Protein AF-A0A958W691-F1 (afdb_monomer_lite)

Secondary structure (DSSP, 8-state):
-----HHHHHHHHHHHHHHHHHHGGGT--HHHHHHHHHHHHHHHHHTTT-B-TTSSBTTHHHHHHHHH--

Structure (mmCIF, N/CA/C/O backbone):
data_AF-A0A958W691-F1
#
_entry.id   AF-A0A958W691-F1
#
loop_
_atom_site.group_PDB
_atom_site.id
_atom_site.type_symbol
_atom_site.label_atom_id
_atom_site.label_alt_id
_atom_site.label_comp_id
_atom_site.label_asym_id
_atom_site.label_entity_id
_atom_site.label_seq_id
_atom_site.pdbx_PDB_ins_code
_atom_site.Cartn_x
_atom_site.Cartn_y
_atom_site.Cartn_z
_atom_site.occupancy
_atom_site.B_iso_or_equiv
_atom_site.auth_seq_id
_atom_site.auth_comp_id
_atom_site.auth_asym_id
_atom_site.auth_atom_id
_atom_site.pdbx_PDB_model_num
ATOM 1 N N . MET A 1 1 ? -16.835 -3.570 20.907 1.00 53.53 1 MET A N 1
ATOM 2 C CA . MET A 1 1 ? -16.009 -2.560 20.211 1.00 53.53 1 MET A CA 1
ATOM 3 C C . MET A 1 1 ? -14.634 -3.181 20.018 1.00 53.53 1 MET A C 1
ATOM 5 O O . MET A 1 1 ? -14.050 -3.590 21.011 1.00 53.53 1 MET A O 1
ATOM 9 N N . GLN A 1 2 ? -14.182 -3.403 18.779 1.00 61.31 2 GLN A N 1
ATOM 10 C CA . GLN A 1 2 ? -12.841 -3.959 18.550 1.00 61.31 2 GLN A CA 1
ATOM 11 C C . GLN A 1 2 ? -11.797 -2.947 19.029 1.00 61.31 2 GLN A C 1
ATOM 13 O O . GLN A 1 2 ? -11.893 -1.762 18.711 1.00 61.31 2 GLN A O 1
ATOM 18 N N . VAL A 1 3 ? -10.827 -3.410 19.814 1.00 77.12 3 VAL A N 1
ATOM 19 C CA . VAL A 1 3 ? -9.687 -2.593 20.231 1.00 77.12 3 VAL A CA 1
ATOM 20 C C . VAL A 1 3 ? -8.768 -2.450 19.020 1.00 77.12 3 VAL A C 1
ATOM 22 O O . VAL A 1 3 ? -8.227 -3.439 18.534 1.00 77.12 3 VAL A O 1
ATOM 25 N N . ILE A 1 4 ? -8.647 -1.232 18.495 1.00 82.88 4 ILE A N 1
ATOM 26 C CA . ILE A 1 4 ? -7.780 -0.936 17.350 1.00 82.88 4 ILE A CA 1
ATOM 27 C C . ILE A 1 4 ? -6.368 -0.677 17.877 1.00 82.88 4 ILE A C 1
ATOM 29 O O . ILE A 1 4 ? -6.109 0.371 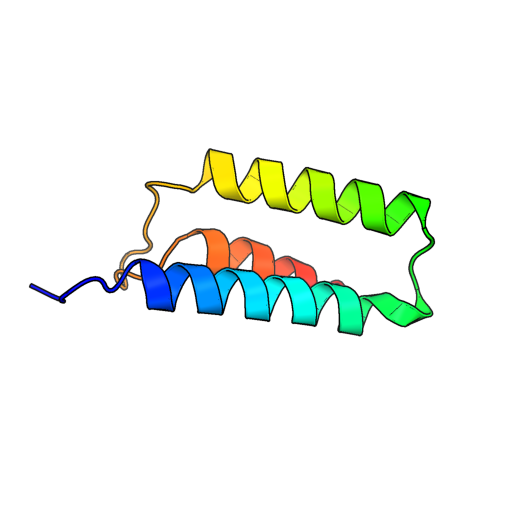18.469 1.0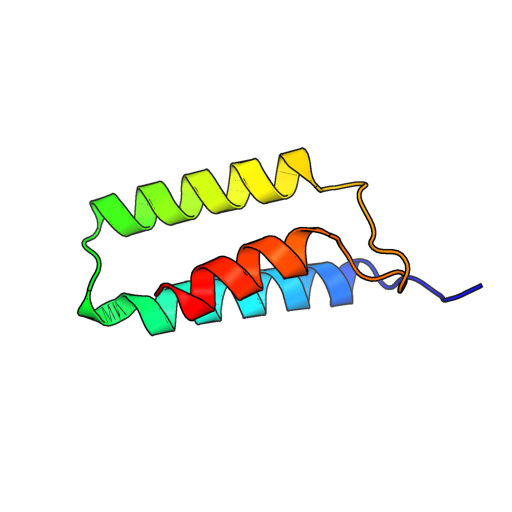0 82.88 4 ILE A O 1
ATOM 33 N N . ASP A 1 5 ? -5.454 -1.612 17.628 1.00 90.94 5 ASP A N 1
ATOM 34 C CA . ASP A 1 5 ? -4.022 -1.423 17.867 1.00 90.94 5 ASP A CA 1
ATOM 35 C C . ASP A 1 5 ? -3.377 -0.727 16.658 1.00 90.94 5 ASP A C 1
ATOM 37 O O . ASP A 1 5 ? -3.060 -1.347 15.639 1.00 90.94 5 ASP A O 1
ATOM 41 N N . ARG A 1 6 ? -3.195 0.593 16.770 1.00 89.44 6 ARG A N 1
ATOM 42 C CA . ARG A 1 6 ? -2.637 1.419 15.688 1.00 89.44 6 ARG A CA 1
ATOM 43 C C . ARG A 1 6 ? -1.161 1.134 15.407 1.00 89.44 6 ARG A C 1
ATOM 45 O O . ARG A 1 6 ? -0.718 1.333 14.275 1.00 89.44 6 ARG A O 1
ATOM 52 N N . GLU A 1 7 ? -0.400 0.668 16.394 1.00 93.81 7 GLU A N 1
ATOM 53 C CA . GLU A 1 7 ? 1.021 0.362 16.203 1.00 93.81 7 GLU A CA 1
ATOM 54 C C . GLU A 1 7 ? 1.191 -0.940 15.425 1.00 93.81 7 GLU A C 1
ATOM 56 O O . GLU A 1 7 ? 1.957 -1.001 14.454 1.00 93.81 7 GLU A O 1
ATOM 61 N N . GLN A 1 8 ? 0.410 -1.962 15.781 1.00 94.31 8 GLN A N 1
ATOM 62 C CA . GLN A 1 8 ? 0.362 -3.205 15.020 1.00 94.31 8 GLN A CA 1
ATOM 63 C C . GLN A 1 8 ? -0.122 -2.959 13.583 1.00 94.31 8 GLN A C 1
ATOM 65 O O . GLN A 1 8 ? 0.494 -3.441 12.630 1.00 94.31 8 GLN A O 1
ATOM 70 N N . GLU A 1 9 ? -1.154 -2.135 13.406 1.00 94.25 9 GLU A N 1
ATOM 71 C CA . GLU A 1 9 ? -1.683 -1.756 12.094 1.00 94.25 9 GLU A CA 1
ATOM 72 C C . GLU A 1 9 ? -0.614 -1.078 11.217 1.00 94.25 9 GLU A C 1
ATOM 74 O O . GLU A 1 9 ? -0.358 -1.489 10.081 1.00 94.25 9 GLU A O 1
ATOM 79 N N . LYS A 1 10 ? 0.103 -0.093 11.769 1.00 94.31 10 LYS A N 1
ATOM 80 C CA . LYS A 1 10 ? 1.209 0.590 11.085 1.00 94.31 10 LYS A CA 1
ATOM 81 C C . LYS A 1 10 ? 2.326 -0.380 10.698 1.00 94.31 10 LYS A C 1
ATOM 83 O O . LYS A 1 10 ? 2.868 -0.298 9.590 1.00 94.31 10 LYS A O 1
ATOM 88 N N . LYS A 1 11 ? 2.664 -1.323 11.580 1.00 96.81 11 LYS A N 1
ATOM 89 C CA . LYS A 1 11 ? 3.656 -2.370 11.304 1.00 96.81 11 LYS A CA 1
ATOM 90 C C . LYS A 1 11 ? 3.217 -3.263 10.142 1.00 96.81 11 LYS A C 1
ATOM 92 O O . LYS A 1 11 ? 4.028 -3.558 9.261 1.00 96.81 11 LYS A O 1
ATOM 97 N N . GLU A 1 12 ? 1.948 -3.651 10.091 1.00 96.81 12 GLU A N 1
ATOM 98 C CA . GLU A 1 12 ? 1.390 -4.465 9.007 1.00 96.81 12 GLU A CA 1
ATOM 99 C C . GLU A 1 12 ? 1.373 -3.739 7.661 1.00 96.81 12 GLU A C 1
ATOM 101 O O . GLU A 1 12 ? 1.789 -4.319 6.653 1.00 96.81 12 GLU A O 1
ATOM 106 N N . ILE A 1 13 ? 0.978 -2.463 7.641 1.00 96.88 13 ILE A N 1
ATOM 107 C CA . ILE A 1 13 ? 1.038 -1.612 6.445 1.00 96.88 13 ILE A CA 1
ATOM 108 C C . ILE A 1 13 ? 2.467 -1.592 5.884 1.00 96.88 13 ILE A C 1
ATOM 110 O O . ILE A 1 13 ? 2.684 -1.873 4.701 1.00 96.88 13 ILE A O 1
ATOM 114 N N . LEU A 1 14 ? 3.461 -1.319 6.737 1.00 97.62 14 LEU A N 1
ATOM 115 C CA . LEU A 1 14 ? 4.867 -1.279 6.326 1.00 97.62 14 LEU A CA 1
ATOM 116 C C . LEU A 1 14 ? 5.359 -2.638 5.819 1.00 97.62 14 LEU A C 1
ATOM 118 O O . LEU A 1 14 ? 6.129 -2.700 4.859 1.00 97.62 14 LEU A O 1
ATOM 122 N N . ASN A 1 15 ? 4.917 -3.736 6.430 1.00 98.19 15 ASN A N 1
ATOM 123 C CA . ASN A 1 15 ? 5.271 -5.080 5.982 1.00 98.19 15 ASN A CA 1
ATOM 124 C C . ASN A 1 15 ? 4.691 -5.401 4.598 1.00 98.19 15 ASN A C 1
ATOM 126 O O . ASN A 1 15 ? 5.416 -5.941 3.757 1.00 98.19 15 ASN A O 1
ATOM 130 N N . LYS A 1 16 ? 3.434 -5.023 4.333 1.00 97.88 16 LYS A N 1
ATOM 131 C CA . LYS A 1 16 ? 2.786 -5.173 3.018 1.00 97.88 16 LYS A CA 1
ATOM 132 C C . LYS A 1 16 ? 3.474 -4.320 1.948 1.00 97.88 16 LYS A C 1
ATOM 134 O O . LYS A 1 16 ? 3.767 -4.830 0.869 1.00 97.88 16 LYS A O 1
ATOM 139 N N . TYR A 1 17 ? 3.825 -3.073 2.262 1.00 98.00 17 TYR A N 1
ATOM 140 C CA . TYR A 1 17 ? 4.596 -2.211 1.359 1.00 98.00 17 TYR A CA 1
ATOM 141 C C . TYR A 1 17 ? 5.985 -2.788 1.036 1.00 98.00 17 TYR A C 1
ATOM 143 O O . TYR A 1 17 ? 6.399 -2.841 -0.121 1.00 98.00 17 TYR A O 1
ATOM 151 N N . ARG A 1 18 ? 6.709 -3.303 2.039 1.00 97.44 18 ARG A N 1
ATOM 152 C CA . ARG A 1 18 ? 7.996 -3.980 1.803 1.00 97.44 18 ARG A CA 1
ATOM 153 C C . ARG A 1 18 ? 7.842 -5.241 0.954 1.00 97.44 18 ARG A C 1
ATOM 155 O O . ARG A 1 18 ? 8.760 -5.560 0.207 1.00 97.44 18 ARG A O 1
ATOM 162 N N . ALA A 1 19 ? 6.726 -5.962 1.082 1.00 97.75 19 ALA A N 1
ATOM 163 C CA . ALA A 1 19 ? 6.437 -7.116 0.237 1.00 97.75 19 ALA A CA 1
ATOM 164 C C . ALA A 1 19 ? 6.272 -6.701 -1.229 1.00 97.75 19 ALA A C 1
ATOM 166 O O . ALA A 1 19 ? 6.970 -7.254 -2.067 1.00 97.75 19 ALA A O 1
ATOM 167 N N . LEU A 1 20 ? 5.493 -5.649 -1.505 1.00 97.38 20 LEU A N 1
ATOM 168 C CA . LEU A 1 20 ? 5.377 -5.063 -2.846 1.00 97.38 20 LEU A CA 1
ATOM 169 C C . LEU A 1 20 ? 6.748 -4.740 -3.460 1.00 97.38 20 LEU A C 1
ATOM 171 O O . LEU A 1 20 ? 7.050 -5.161 -4.569 1.00 97.38 20 LEU A O 1
ATOM 175 N N . LEU A 1 21 ? 7.628 -4.060 -2.717 1.00 96.56 21 LEU A N 1
ATOM 176 C CA . LEU A 1 21 ? 8.968 -3.731 -3.224 1.00 96.56 21 LEU A CA 1
ATOM 177 C C . LEU A 1 21 ? 9.849 -4.961 -3.496 1.00 96.56 21 LEU A C 1
ATOM 179 O O . LEU A 1 21 ? 10.762 -4.884 -4.323 1.00 96.56 21 LEU A O 1
ATOM 183 N N . ARG A 1 22 ? 9.634 -6.067 -2.772 1.00 96.38 22 ARG A N 1
ATOM 184 C CA . ARG A 1 22 ? 10.337 -7.333 -3.025 1.00 96.38 22 ARG A CA 1
ATOM 185 C C . ARG A 1 22 ? 9.814 -8.008 -4.286 1.00 96.38 22 ARG A C 1
ATOM 187 O O . ARG A 1 22 ? 10.643 -8.470 -5.066 1.00 96.38 22 ARG A O 1
ATOM 194 N N . ASP A 1 23 ? 8.499 -8.011 -4.478 1.00 95.88 23 ASP A N 1
ATOM 195 C CA . ASP A 1 23 ? 7.835 -8.595 -5.646 1.00 95.88 23 ASP A CA 1
ATOM 196 C C . ASP A 1 23 ? 8.305 -7.866 -6.925 1.00 95.88 23 ASP A C 1
ATOM 198 O O . ASP A 1 23 ? 8.831 -8.489 -7.844 1.00 95.88 23 ASP A O 1
ATOM 202 N N . CYS A 1 24 ? 8.350 -6.529 -6.897 1.00 94.44 24 CYS A N 1
ATOM 203 C CA . CYS A 1 24 ? 8.847 -5.706 -8.005 1.00 94.44 24 CYS A CA 1
ATOM 204 C C . CYS A 1 24 ? 10.373 -5.767 -8.242 1.00 94.44 24 CYS A C 1
ATOM 206 O O . CYS A 1 24 ? 10.876 -5.161 -9.188 1.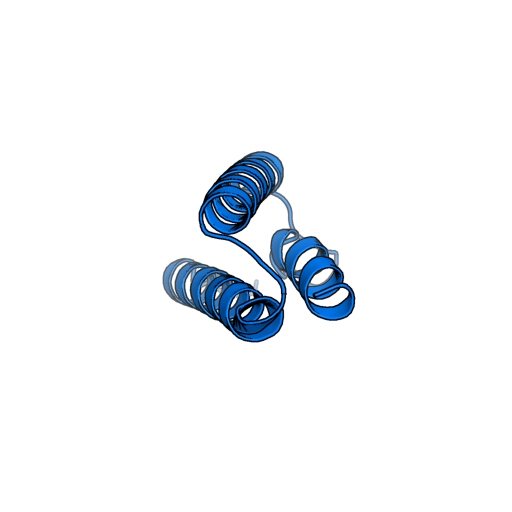00 94.44 24 CYS A O 1
ATOM 208 N N . ARG A 1 25 ? 11.178 -6.413 -7.379 1.00 91.12 25 ARG A N 1
ATOM 209 C CA . ARG A 1 25 ? 12.647 -6.203 -7.321 1.00 91.12 25 ARG A CA 1
ATOM 210 C C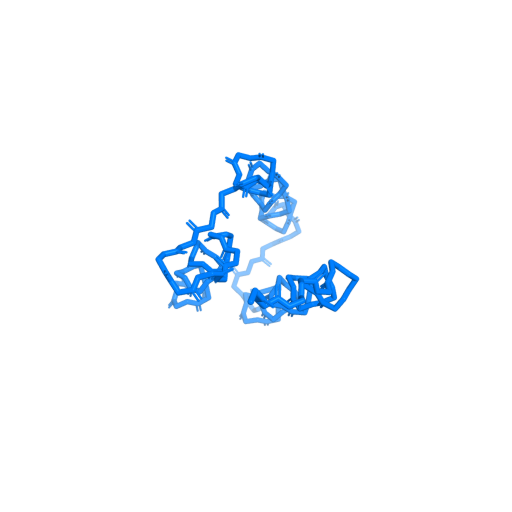 . ARG A 1 25 ? 13.368 -6.410 -8.659 1.00 91.12 25 ARG A C 1
ATOM 212 O O . ARG A 1 25 ? 14.405 -5.780 -8.865 1.00 91.12 25 ARG A O 1
ATOM 219 N N . ARG A 1 26 ? 12.869 -7.311 -9.510 1.00 91.88 26 ARG A N 1
ATOM 220 C CA . ARG A 1 26 ? 13.483 -7.678 -10.798 1.00 91.88 26 ARG A CA 1
ATOM 221 C C . ARG A 1 26 ? 12.997 -6.829 -11.976 1.00 91.88 26 ARG A C 1
ATOM 223 O O . ARG A 1 26 ? 13.672 -6.815 -12.996 1.00 91.88 26 ARG A O 1
ATOM 230 N N . SER A 1 27 ? 11.864 -6.144 -11.834 1.00 91.06 27 SER A N 1
ATOM 231 C CA . SER A 1 27 ? 11.152 -5.458 -12.919 1.00 91.06 27 SER A CA 1
ATOM 232 C C . SER A 1 27 ? 11.220 -3.930 -12.836 1.00 91.06 27 SER A C 1
ATOM 234 O O . SER A 1 27 ? 10.816 -3.265 -13.783 1.00 91.06 27 SER A O 1
ATOM 236 N N . VAL A 1 28 ? 11.743 -3.358 -11.742 1.00 94.06 28 VAL A N 1
ATOM 237 C CA . VAL A 1 28 ? 11.689 -1.904 -11.501 1.00 94.06 28 VAL A CA 1
ATOM 238 C C . VAL A 1 28 ? 13.062 -1.268 -11.285 1.00 94.06 28 VAL A C 1
ATOM 240 O O . VAL A 1 28 ? 13.916 -1.771 -10.542 1.00 94.06 28 VAL A O 1
ATOM 243 N N . THR A 1 29 ? 13.262 -0.101 -11.894 1.00 95.94 29 THR A N 1
ATOM 244 C CA . THR A 1 29 ? 14.476 0.708 -11.754 1.00 95.94 29 THR A CA 1
ATOM 245 C C . THR A 1 29 ? 14.503 1.473 -10.425 1.00 95.94 29 THR A C 1
ATOM 247 O O . THR A 1 29 ? 13.563 1.461 -9.625 1.00 95.94 29 THR A O 1
ATOM 250 N N . ARG A 1 30 ? 15.603 2.190 -10.154 1.00 94.50 30 ARG A N 1
ATOM 251 C CA . ARG A 1 30 ? 15.681 3.098 -8.997 1.00 94.50 30 ARG A CA 1
ATOM 252 C C . ARG A 1 30 ? 14.648 4.227 -9.085 1.00 94.50 30 ARG A C 1
ATOM 254 O O . ARG A 1 30 ? 14.095 4.596 -8.051 1.00 94.50 30 ARG A O 1
ATOM 261 N N . HIS A 1 31 ? 14.406 4.757 -10.285 1.00 96.12 31 HIS A N 1
ATOM 262 C CA . HIS A 1 31 ? 13.405 5.798 -10.509 1.00 96.12 31 HIS A CA 1
ATOM 263 C C . HIS A 1 31 ? 11.999 5.270 -10.195 1.00 96.12 31 HIS A C 1
ATOM 265 O O . HIS A 1 31 ? 11.264 5.884 -9.425 1.00 96.12 31 HIS A O 1
ATOM 271 N N . ASP A 1 32 ? 11.672 4.071 -10.668 1.00 96.06 32 ASP A N 1
ATOM 272 C CA . ASP A 1 32 ? 10.365 3.452 -10.424 1.00 96.06 32 ASP A CA 1
ATOM 273 C C . ASP A 1 32 ? 10.126 3.200 -8.933 1.00 96.06 32 ASP A C 1
ATOM 275 O O . ASP A 1 32 ? 9.047 3.477 -8.420 1.00 96.06 32 ASP A O 1
ATOM 279 N N . LYS A 1 33 ? 11.155 2.784 -8.180 1.00 95.50 33 LYS A N 1
ATOM 280 C CA . LYS A 1 33 ? 11.059 2.667 -6.712 1.00 95.50 33 LYS A CA 1
ATOM 281 C C . LYS A 1 33 ? 10.736 3.997 -6.031 1.00 95.50 33 LYS A C 1
ATOM 283 O O . LYS A 1 33 ? 10.037 3.999 -5.017 1.00 95.50 33 LYS A O 1
ATOM 288 N N . GLN A 1 34 ? 11.237 5.121 -6.549 1.00 96.75 34 GLN A N 1
ATOM 289 C CA . GLN A 1 34 ? 10.873 6.443 -6.029 1.00 96.75 34 GLN A CA 1
ATOM 290 C C . GLN A 1 34 ? 9.410 6.771 -6.336 1.00 96.75 34 GLN A C 1
ATOM 292 O O . GLN A 1 34 ? 8.709 7.251 -5.446 1.00 96.75 34 GLN A O 1
ATOM 297 N N . GLN A 1 35 ? 8.931 6.448 -7.541 1.00 97.94 35 GLN A N 1
ATOM 298 C CA . GLN A 1 35 ? 7.524 6.630 -7.907 1.00 97.94 35 GLN A CA 1
ATOM 299 C C . GLN A 1 35 ? 6.596 5.753 -7.058 1.00 97.94 35 GLN A C 1
ATOM 301 O O . GLN A 1 35 ? 5.625 6.260 -6.503 1.00 97.94 35 GLN A O 1
ATOM 306 N N . ILE A 1 36 ? 6.937 4.478 -6.849 1.00 96.75 36 ILE A N 1
ATOM 307 C CA . ILE A 1 36 ? 6.189 3.564 -5.972 1.00 96.75 36 ILE A CA 1
ATOM 308 C C . ILE A 1 36 ? 6.128 4.116 -4.543 1.00 96.75 36 ILE A C 1
ATOM 310 O O . ILE A 1 36 ? 5.066 4.110 -3.924 1.00 96.75 36 ILE A O 1
ATOM 314 N N . ARG A 1 37 ? 7.241 4.647 -4.016 1.00 97.56 37 ARG A N 1
ATOM 315 C CA . ARG A 1 37 ? 7.257 5.275 -2.687 1.00 97.56 37 ARG A CA 1
ATOM 316 C C . ARG A 1 37 ? 6.353 6.504 -2.620 1.00 97.56 37 ARG A C 1
ATOM 318 O O . ARG A 1 37 ? 5.639 6.672 -1.635 1.00 97.56 37 ARG A O 1
ATOM 325 N N . LYS A 1 38 ? 6.377 7.353 -3.650 1.00 98.25 38 LYS A N 1
ATOM 326 C CA . LYS A 1 38 ? 5.508 8.531 -3.735 1.00 98.25 38 LYS A CA 1
ATOM 327 C C . LYS A 1 38 ? 4.035 8.116 -3.767 1.00 98.25 38 LYS A C 1
ATOM 329 O O . LYS A 1 38 ? 3.263 8.609 -2.955 1.00 98.25 38 LYS A O 1
ATOM 334 N N . ALA A 1 39 ? 3.678 7.160 -4.625 1.00 98.12 39 ALA A N 1
ATOM 335 C CA . ALA A 1 39 ? 2.321 6.629 -4.734 1.00 98.12 39 ALA A CA 1
ATOM 336 C C . ALA A 1 39 ? 1.836 6.001 -3.417 1.00 98.12 39 ALA A C 1
ATOM 338 O O . ALA A 1 39 ? 0.705 6.241 -3.002 1.00 98.12 39 ALA A O 1
ATOM 339 N N . PHE A 1 40 ? 2.702 5.253 -2.726 1.00 98.12 40 PHE A N 1
ATOM 340 C CA . PHE A 1 40 ? 2.397 4.699 -1.408 1.00 98.12 40 PHE A CA 1
ATOM 341 C C . PHE A 1 40 ? 2.087 5.794 -0.380 1.00 98.12 40 PHE A C 1
ATOM 343 O O . PHE A 1 40 ? 1.084 5.690 0.320 1.00 98.12 40 PHE A O 1
ATOM 350 N N . ASN A 1 41 ? 2.906 6.848 -0.308 1.00 97.94 41 ASN A N 1
ATOM 351 C CA . ASN A 1 41 ? 2.665 7.959 0.616 1.00 97.94 41 ASN A CA 1
ATOM 352 C C . ASN A 1 41 ? 1.343 8.675 0.300 1.00 97.94 41 ASN A C 1
ATOM 354 O O . ASN A 1 41 ? 0.546 8.902 1.204 1.00 97.94 41 ASN A O 1
ATOM 358 N N . THR A 1 42 ? 1.070 8.951 -0.980 1.00 98.12 42 THR A N 1
ATOM 359 C CA . THR A 1 42 ? -0.198 9.558 -1.410 1.00 98.12 42 THR A CA 1
ATOM 360 C C . THR A 1 42 ? -1.401 8.689 -1.035 1.00 98.12 42 THR A C 1
ATOM 362 O O . THR A 1 42 ? -2.388 9.204 -0.518 1.00 98.12 42 THR A O 1
ATOM 365 N N . ALA A 1 43 ? -1.327 7.370 -1.241 1.00 97.62 43 ALA A N 1
ATOM 366 C CA . ALA A 1 43 ? -2.401 6.456 -0.857 1.00 97.62 43 ALA A CA 1
ATOM 367 C C . ALA A 1 43 ? -2.582 6.378 0.670 1.00 97.62 43 ALA A C 1
ATOM 369 O O . ALA A 1 43 ? -3.713 6.309 1.147 1.00 97.62 43 ALA A O 1
ATOM 370 N N . MET A 1 44 ? -1.485 6.401 1.436 1.00 96.62 44 MET A N 1
ATOM 371 C CA . MET A 1 44 ? -1.518 6.435 2.902 1.00 96.62 44 MET A CA 1
ATOM 372 C C . MET A 1 44 ? -2.233 7.677 3.428 1.00 96.62 44 MET A C 1
ATOM 374 O O . MET A 1 44 ? -3.087 7.553 4.299 1.00 96.62 44 MET A O 1
ATOM 378 N N . GLU A 1 45 ? -1.906 8.852 2.891 1.00 96.75 45 GLU A N 1
ATOM 379 C CA . GLU A 1 45 ? -2.543 10.118 3.266 1.00 96.75 45 GLU A CA 1
ATOM 380 C C . GLU A 1 45 ? -4.026 10.127 2.878 1.00 96.75 45 GLU A C 1
ATOM 382 O O . GLU A 1 45 ? -4.882 10.403 3.713 1.00 96.75 45 GLU A O 1
ATOM 387 N N . ALA A 1 46 ? -4.351 9.734 1.643 1.00 97.12 46 ALA A N 1
ATOM 388 C CA . ALA A 1 46 ? -5.728 9.720 1.149 1.00 97.12 46 ALA A CA 1
ATOM 389 C C . ALA A 1 46 ? -6.651 8.749 1.909 1.00 97.12 46 ALA A C 1
ATOM 391 O O . ALA A 1 46 ? -7.868 8.926 1.904 1.00 97.12 46 ALA A O 1
ATOM 392 N N . HIS A 1 47 ? -6.096 7.713 2.543 1.00 95.50 47 HIS A N 1
ATOM 393 C CA . HIS A 1 47 ? -6.863 6.660 3.212 1.00 95.50 47 HIS A CA 1
ATOM 394 C C . HIS A 1 47 ? -6.642 6.591 4.729 1.00 95.50 47 HIS A C 1
ATOM 396 O O . HIS A 1 47 ? -7.068 5.611 5.341 1.00 95.50 47 HIS A O 1
ATOM 402 N N . MET A 1 48 ? -6.007 7.595 5.348 1.00 91.31 48 MET A N 1
ATOM 403 C CA . MET A 1 48 ? -5.568 7.523 6.751 1.00 91.31 48 MET A CA 1
ATOM 404 C C . MET A 1 48 ? -6.700 7.271 7.762 1.00 91.31 48 MET A C 1
ATOM 406 O O . MET A 1 48 ? -6.514 6.502 8.702 1.00 91.31 48 MET A O 1
ATOM 410 N N . ASP A 1 49 ? -7.882 7.846 7.532 1.00 92.88 49 ASP A N 1
ATOM 411 C CA . ASP A 1 49 ? -9.056 7.688 8.405 1.00 92.88 49 ASP A CA 1
ATOM 412 C C . ASP A 1 49 ? -10.119 6.750 7.810 1.00 92.88 49 ASP A C 1
ATOM 414 O O . ASP A 1 49 ? -11.203 6.564 8.366 1.00 92.88 49 ASP A O 1
ATOM 418 N N . MET A 1 50 ? -9.820 6.129 6.666 1.00 95.81 50 MET A N 1
ATOM 419 C CA . MET A 1 50 ? -10.757 5.264 5.960 1.00 95.81 50 MET A CA 1
ATOM 420 C C . MET A 1 50 ? -10.641 3.816 6.432 1.00 95.81 50 MET A C 1
ATOM 422 O O . MET A 1 50 ? -9.562 3.217 6.453 1.00 95.81 50 MET A O 1
ATOM 426 N N . ARG A 1 51 ? -11.790 3.201 6.719 1.00 95.06 51 ARG A N 1
ATOM 427 C CA . ARG A 1 51 ? -11.901 1.778 7.065 1.00 95.06 51 ARG A CA 1
ATOM 428 C C . ARG A 1 51 ? -12.918 1.075 6.177 1.00 95.06 51 ARG A C 1
ATOM 430 O O . ARG A 1 51 ? -13.869 1.685 5.692 1.00 95.06 51 ARG A O 1
ATOM 437 N N . ARG A 1 52 ? -12.718 -0.222 5.947 1.00 94.19 52 ARG A N 1
ATOM 438 C CA . ARG A 1 52 ? -13.699 -1.073 5.253 1.00 94.19 52 ARG A CA 1
ATOM 439 C C . ARG A 1 52 ? -14.825 -1.466 6.211 1.00 94.19 52 ARG A C 1
ATOM 441 O O . ARG A 1 52 ? -14.700 -1.323 7.424 1.00 94.19 52 ARG A O 1
ATOM 448 N N . LYS A 1 53 ? -15.900 -2.056 5.673 1.00 93.44 53 LYS A N 1
ATOM 449 C CA . LYS A 1 53 ? -17.016 -2.605 6.475 1.00 93.44 53 LYS A CA 1
ATOM 450 C C . LYS A 1 53 ? -16.561 -3.638 7.518 1.00 93.44 53 LYS A C 1
ATOM 45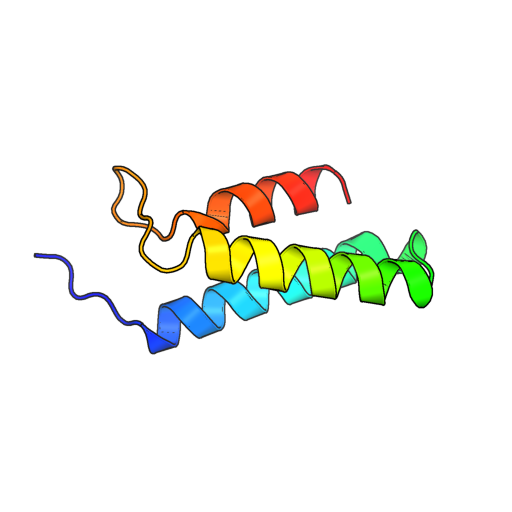2 O O . LYS A 1 53 ? -17.201 -3.768 8.550 1.00 93.44 53 LYS A O 1
ATOM 457 N N . SER A 1 54 ? -15.461 -4.345 7.255 1.00 91.44 54 SER A N 1
ATOM 458 C CA . SER A 1 54 ? -14.836 -5.305 8.175 1.00 91.44 54 SER A CA 1
ATOM 459 C C . SER A 1 54 ? -14.100 -4.657 9.356 1.00 91.44 54 SER A C 1
ATOM 461 O O . SER A 1 54 ? -13.727 -5.367 10.282 1.00 91.44 54 SER A O 1
ATOM 463 N N . GLY A 1 55 ? -13.863 -3.340 9.331 1.00 91.50 55 GLY A N 1
ATOM 464 C CA . GLY A 1 55 ? -13.076 -2.613 10.334 1.00 91.50 55 GLY A CA 1
ATOM 465 C C . GLY A 1 55 ? -11.585 -2.475 9.998 1.00 91.50 55 GLY A C 1
ATOM 466 O O . GLY A 1 55 ? -10.888 -1.692 10.646 1.00 91.50 55 GLY A O 1
ATOM 467 N N . GLU A 1 56 ? -11.091 -3.165 8.965 1.00 93.12 56 GLU A N 1
ATOM 468 C CA . GLU A 1 56 ? -9.691 -3.066 8.537 1.00 93.12 56 GLU A CA 1
ATOM 469 C C . GLU A 1 56 ? -9.392 -1.730 7.822 1.00 93.12 56 GLU A C 1
ATOM 471 O O . GLU A 1 56 ? -10.288 -1.146 7.195 1.00 93.12 56 GLU A O 1
ATOM 476 N N . PRO A 1 57 ? -8.139 -1.247 7.863 1.00 95.81 57 PRO A N 1
ATOM 477 C CA . PRO A 1 57 ? -7.709 -0.057 7.132 1.00 95.81 57 PRO A CA 1
ATOM 478 C C . PRO A 1 57 ? -7.953 -0.182 5.640 1.00 95.81 57 PRO A C 1
ATOM 480 O O . PRO A 1 57 ? -7.588 -1.179 5.012 1.00 95.81 57 PRO A O 1
ATOM 483 N N . TYR A 1 58 ? -8.492 0.873 5.038 1.00 96.62 58 TYR A N 1
ATOM 484 C CA . TYR A 1 58 ? -8.782 0.856 3.610 1.00 96.62 58 TYR A CA 1
ATOM 485 C C . TYR A 1 58 ? -7.512 0.707 2.757 1.00 96.62 58 TYR A C 1
ATOM 487 O O . TYR A 1 58 ? -7.546 0.040 1.724 1.00 96.62 58 TYR A O 1
ATOM 495 N N . ILE A 1 59 ? -6.369 1.226 3.226 1.00 97.56 59 ILE A N 1
ATOM 496 C CA . ILE A 1 59 ? -5.064 1.137 2.549 1.00 97.56 59 ILE A CA 1
ATOM 497 C C . ILE A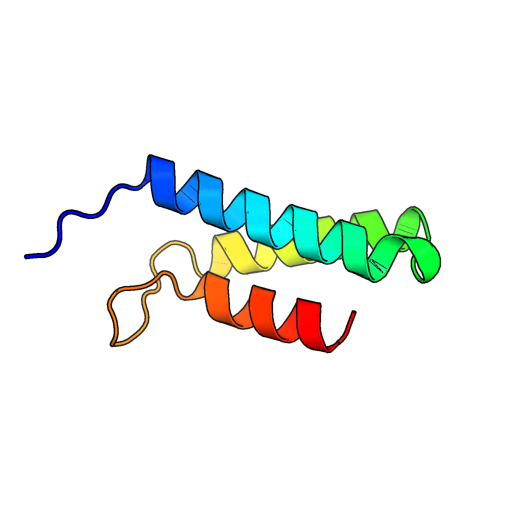 1 59 ? -4.611 -0.301 2.241 1.00 97.56 59 ILE A C 1
ATOM 499 O O . ILE A 1 59 ? -3.848 -0.528 1.299 1.00 97.56 59 ILE A O 1
ATOM 503 N N . PHE A 1 60 ? -5.105 -1.301 2.978 1.00 97.19 60 PHE A N 1
ATOM 504 C CA . PHE A 1 60 ? -4.808 -2.701 2.676 1.00 97.19 60 PHE A CA 1
ATOM 505 C C . PHE A 1 60 ? -5.284 -3.118 1.287 1.00 97.19 60 PHE A C 1
ATOM 507 O O . PHE A 1 60 ? -4.617 -3.934 0.649 1.00 97.19 60 PHE A O 1
ATOM 514 N N . HIS A 1 61 ? -6.387 -2.549 0.801 1.00 96.38 61 HIS A N 1
ATOM 515 C CA . HIS A 1 61 ? -6.927 -2.895 -0.505 1.00 96.38 61 HIS A CA 1
ATOM 516 C C . HIS A 1 61 ? -6.037 -2.398 -1.663 1.00 96.38 61 HIS A C 1
ATOM 518 O O . HIS A 1 61 ? -5.574 -3.250 -2.424 1.00 96.38 61 HIS A O 1
ATOM 524 N N . PRO A 1 62 ? -5.691 -1.098 -1.783 1.00 97.94 62 PRO A N 1
ATOM 525 C CA . PRO A 1 62 ? -4.753 -0.631 -2.807 1.00 97.94 62 PRO A CA 1
ATOM 526 C C . PRO A 1 62 ? -3.392 -1.339 -2.771 1.00 97.94 62 PRO A C 1
ATOM 528 O O . PRO A 1 62 ? -2.842 -1.660 -3.821 1.00 97.94 62 PRO A O 1
ATOM 531 N N . LEU A 1 63 ? -2.863 -1.652 -1.581 1.00 97.69 63 LEU A N 1
ATOM 532 C CA . LEU A 1 63 ? -1.618 -2.419 -1.455 1.00 97.69 63 LEU A CA 1
ATOM 533 C C . LEU A 1 63 ? -1.748 -3.849 -1.992 1.00 97.69 63 LEU A C 1
ATOM 535 O O . LEU A 1 63 ? -0.818 -4.350 -2.620 1.00 97.69 63 LEU A O 1
ATOM 539 N N . ALA A 1 64 ? -2.877 -4.516 -1.743 1.00 97.81 64 ALA A N 1
ATOM 540 C CA . ALA A 1 64 ? -3.130 -5.849 -2.280 1.00 97.81 64 ALA A CA 1
ATOM 541 C C . ALA A 1 64 ? -3.239 -5.821 -3.811 1.00 97.81 64 ALA A C 1
ATOM 543 O O . ALA A 1 64 ? -2.607 -6.639 -4.472 1.00 97.81 64 ALA A O 1
ATOM 544 N N . VAL A 1 65 ? -3.968 -4.846 -4.366 1.00 98.06 65 VAL A N 1
ATOM 545 C CA . VAL A 1 65 ? -4.084 -4.645 -5.820 1.00 98.06 65 VAL A CA 1
ATOM 546 C C . VAL A 1 65 ? -2.710 -4.402 -6.448 1.00 98.06 65 VAL A C 1
ATOM 548 O O . VAL A 1 65 ? -2.355 -5.078 -7.409 1.00 98.06 65 VAL A O 1
ATOM 551 N N . ALA A 1 66 ? -1.899 -3.512 -5.867 1.00 97.44 66 ALA A N 1
ATOM 552 C CA . ALA A 1 66 ? -0.554 -3.230 -6.362 1.00 97.44 66 ALA A CA 1
ATOM 553 C C . ALA A 1 66 ? 0.345 -4.477 -6.370 1.00 97.44 66 ALA A C 1
ATOM 555 O O . ALA A 1 66 ? 1.116 -4.656 -7.303 1.00 97.44 66 ALA A O 1
ATOM 556 N N . ARG A 1 67 ? 0.231 -5.359 -5.364 1.00 96.44 67 ARG A N 1
ATOM 557 C CA . ARG A 1 67 ? 0.997 -6.619 -5.317 1.00 96.44 67 ARG A CA 1
ATOM 558 C C . ARG A 1 67 ? 0.558 -7.644 -6.358 1.00 96.44 67 ARG A C 1
ATOM 560 O O . ARG A 1 67 ? 1.390 -8.426 -6.787 1.00 96.44 67 ARG A O 1
ATOM 567 N N . ILE A 1 68 ? -0.718 -7.665 -6.745 1.00 96.81 68 ILE A N 1
ATOM 568 C CA . ILE A 1 68 ? -1.204 -8.553 -7.817 1.00 96.81 68 ILE A CA 1
ATOM 569 C C . ILE A 1 68 ? -0.646 -8.109 -9.177 1.00 96.81 68 ILE A C 1
ATOM 571 O O . ILE A 1 68 ? -0.408 -8.945 -10.041 1.00 96.81 68 ILE A O 1
ATOM 575 N N . ALA A 1 69 ? -0.437 -6.804 -9.358 1.00 94.75 69 ALA A N 1
ATOM 576 C CA . ALA A 1 69 ? 0.084 -6.222 -10.594 1.00 94.75 69 ALA A CA 1
ATOM 577 C C . ALA A 1 69 ? 1.626 -6.163 -10.682 1.00 94.75 69 ALA A C 1
ATOM 579 O O . ALA A 1 69 ? 2.144 -5.762 -11.723 1.00 94.75 69 ALA A O 1
ATOM 580 N N . ALA A 1 70 ? 2.336 -6.480 -9.595 1.00 89.38 70 ALA A N 1
ATOM 581 C CA . ALA A 1 70 ? 3.787 -6.320 -9.425 1.00 89.38 70 ALA A CA 1
ATOM 582 C C . ALA A 1 70 ? 4.615 -7.438 -10.068 1.00 89.38 70 ALA A C 1
ATOM 584 O O . ALA A 1 70 ? 5.712 -7.103 -10.583 1.00 89.38 70 ALA A O 1
#

Sequence (70 aa):
MQVIDREQEKKEILNKYRALLRDCRRSVTRHDKQQIRKAFNTAMEAHMDMRRKSGEPYIFHPLAVARIAA

Foldseek 3Di:
DDDDDVVVLVVVLVVLLVLLCVLCVVPDDPVVVVVSVVVLVVLCVVQVPPADPVRHGPSVVVSVVSSVVD

pLDDT: mean 94.11, std 7.23, range [53.53, 98.25]

Radius of gyration: 12.94 Å; chains: 1; bounding box: 33×19×33 Å